Protein AF-A0A8S4R102-F1 (afdb_monomer_lite)

Foldseek 3Di:
DVVVCVVCPDPVVVVVCCVPVCVVPPCAPDPVSNVVVQVVCVVVVHHDDDDDDDDDPDDPVVVVVVVD

Secondary structure (DSSP, 8-state):
-HHHHHHH-HHHHHHHHHHTHHHHH-S-SSTTTTHHHHHHHHHTT--------PPP---HHHHHHHT-

InterPro domains:
  IPR015659 Proline oxidase family [PTHR13914] (1-65)

Radius of gyration: 16.03 Å; chains: 1; bounding box: 41×18×40 Å

Structure (mmCIF, N/CA/C/O backbone):
data_AF-A0A8S4R102-F1
#
_entry.id   AF-A0A8S4R102-F1
#
loop_
_atom_site.group_PDB
_atom_site.id
_atom_site.type_symbol
_atom_site.label_atom_id
_atom_site.label_alt_id
_atom_site.label_comp_id
_atom_site.label_asym_id
_atom_site.label_entity_id
_atom_site.label_seq_id
_atom_site.pdbx_PDB_ins_code
_atom_site.Cartn_x
_atom_site.Cartn_y
_atom_site.Cartn_z
_atom_site.occupancy
_atom_site.B_iso_or_equiv
_atom_site.auth_seq_id
_atom_site.auth_comp_id
_atom_site.auth_asym_id
_atom_site.auth_atom_id
_atom_site.pdbx_PDB_model_num
ATOM 1 N N . MET A 1 1 ? 8.291 -7.949 -13.005 1.00 73.12 1 MET A N 1
ATOM 2 C CA . MET A 1 1 ? 7.062 -8.109 -13.831 1.00 73.12 1 MET A CA 1
ATOM 3 C C . MET A 1 1 ? 7.009 -7.175 -15.056 1.00 73.12 1 MET A C 1
ATOM 5 O O . MET A 1 1 ? 5.965 -6.616 -15.382 1.00 73.12 1 MET A O 1
ATOM 9 N N . LYS A 1 2 ? 8.114 -7.029 -15.805 1.00 84.69 2 LYS A N 1
ATOM 10 C CA . LYS A 1 2 ? 8.198 -6.075 -16.930 1.00 84.69 2 LYS A CA 1
ATOM 11 C C . LYS A 1 2 ? 7.287 -6.449 -18.107 1.00 84.69 2 LYS A C 1
ATOM 13 O O . LYS A 1 2 ? 6.656 -5.575 -18.687 1.00 84.69 2 LYS A O 1
ATOM 18 N N . ARG A 1 3 ? 7.167 -7.750 -18.404 1.00 92.44 3 ARG A N 1
ATOM 19 C CA . ARG A 1 3 ? 6.295 -8.279 -19.469 1.00 92.44 3 ARG A CA 1
ATOM 20 C C . ARG A 1 3 ? 4.813 -8.033 -19.180 1.00 92.44 3 ARG A C 1
ATOM 22 O O . ARG A 1 3 ? 4.112 -7.551 -20.056 1.00 92.44 3 ARG A O 1
ATOM 29 N N . LEU A 1 4 ? 4.364 -8.280 -17.946 1.00 90.88 4 LEU A N 1
ATOM 30 C CA . LEU A 1 4 ? 2.978 -8.019 -17.544 1.00 90.88 4 LEU A CA 1
ATOM 31 C C . LEU A 1 4 ? 2.628 -6.540 -17.737 1.00 90.88 4 LEU A C 1
ATOM 33 O O . LEU A 1 4 ? 1.667 -6.235 -18.430 1.00 90.88 4 LEU A O 1
ATOM 37 N N . ARG A 1 5 ? 3.465 -5.633 -17.217 1.00 94.19 5 ARG A N 1
ATOM 38 C CA . ARG A 1 5 ? 3.318 -4.179 -17.388 1.00 94.19 5 ARG A CA 1
ATOM 39 C C . ARG A 1 5 ? 3.250 -3.752 -18.859 1.00 94.19 5 ARG A C 1
ATOM 41 O O . ARG A 1 5 ? 2.456 -2.883 -19.197 1.00 94.19 5 ARG A O 1
ATOM 48 N N . GLN A 1 6 ? 4.070 -4.351 -19.725 1.00 95.25 6 GLN A N 1
ATOM 49 C CA . GLN A 1 6 ? 4.056 -4.076 -21.169 1.00 95.25 6 GLN A CA 1
ATOM 50 C C . GLN A 1 6 ? 2.759 -4.538 -21.846 1.00 95.25 6 GLN A C 1
ATOM 52 O O . GLN A 1 6 ? 2.309 -3.882 -22.776 1.00 95.25 6 GLN A O 1
ATOM 57 N N . VAL A 1 7 ? 2.166 -5.640 -21.379 1.00 96.31 7 VAL A N 1
ATOM 58 C CA . VAL A 1 7 ? 0.941 -6.217 -21.955 1.00 96.31 7 VAL A CA 1
ATOM 59 C C . VAL A 1 7 ? -0.312 -5.486 -21.472 1.00 96.31 7 VAL A C 1
ATOM 61 O O . VAL A 1 7 ? -1.162 -5.138 -22.281 1.00 96.31 7 VAL A O 1
ATOM 64 N N . VAL A 1 8 ? -0.435 -5.240 -20.164 1.00 94.88 8 VAL A N 1
ATOM 65 C CA . VAL A 1 8 ? -1.650 -4.643 -19.570 1.00 94.88 8 VAL A CA 1
ATOM 66 C C . VAL A 1 8 ? -1.602 -3.112 -19.509 1.00 94.88 8 VAL A C 1
ATOM 68 O O . VAL A 1 8 ? -2.610 -2.466 -19.237 1.00 94.88 8 VAL A O 1
ATOM 71 N N . GLY A 1 9 ? -0.436 -2.517 -19.765 1.00 96.75 9 GLY A N 1
ATOM 72 C CA . GLY A 1 9 ? -0.197 -1.082 -19.635 1.00 96.75 9 GLY A CA 1
ATOM 73 C C . GLY A 1 9 ? -0.011 -0.624 -18.184 1.00 96.75 9 GLY A C 1
ATOM 74 O O . GLY A 1 9 ? -0.298 -1.345 -17.230 1.00 96.75 9 GLY A O 1
ATOM 75 N N . GLN A 1 10 ? 0.475 0.611 -18.008 1.00 95.06 10 GLN A N 1
ATOM 76 C CA . GLN A 1 10 ? 0.858 1.148 -16.693 1.00 95.06 10 GLN A CA 1
ATOM 77 C C . GLN A 1 10 ? -0.299 1.171 -15.690 1.00 95.06 10 GLN A C 1
ATOM 79 O O . GLN A 1 10 ? -0.166 0.650 -14.589 1.00 95.06 10 GLN A O 1
ATOM 84 N N . ARG A 1 11 ? -1.434 1.767 -16.069 1.00 96.31 11 ARG A N 1
ATOM 85 C CA . ARG A 1 11 ? -2.554 1.999 -15.145 1.00 96.31 11 ARG A CA 1
ATOM 86 C C . ARG A 1 11 ? -3.148 0.697 -14.619 1.00 96.31 11 ARG A C 1
ATOM 88 O O . ARG A 1 11 ? -3.361 0.554 -13.422 1.00 96.31 11 ARG A O 1
ATOM 95 N N . LEU A 1 12 ? -3.399 -0.262 -15.510 1.00 96.50 12 LEU A N 1
ATOM 96 C CA . LEU A 1 12 ? -3.953 -1.551 -15.106 1.00 96.50 12 LEU A CA 1
ATOM 97 C C . LEU A 1 12 ? -2.931 -2.356 -14.299 1.00 96.50 12 LEU A C 1
ATOM 99 O O . LEU A 1 12 ? -3.299 -2.998 -13.321 1.00 96.50 12 LEU A O 1
ATOM 103 N N . PHE A 1 13 ? -1.648 -2.267 -14.653 1.00 96.31 13 PHE A N 1
ATOM 104 C CA . PHE A 1 13 ? -0.583 -2.875 -13.867 1.00 96.31 13 PHE A CA 1
ATOM 105 C C . PHE A 1 13 ? -0.560 -2.334 -12.431 1.00 96.31 13 PHE A C 1
ATOM 107 O O . PHE A 1 13 ? -0.552 -3.126 -11.496 1.00 96.31 13 PHE A O 1
ATOM 114 N N . GLU A 1 14 ? -0.619 -1.013 -12.237 1.00 94.56 14 GLU A N 1
ATOM 115 C CA . GLU A 1 14 ? -0.677 -0.395 -10.903 1.00 94.56 14 GLU A CA 1
ATOM 116 C C . GLU A 1 14 ? -1.884 -0.874 -10.092 1.00 94.56 14 GLU A C 1
ATOM 118 O O . GLU A 1 14 ? -1.738 -1.219 -8.921 1.00 94.56 14 GLU A O 1
ATOM 123 N N . VAL A 1 15 ? -3.067 -0.945 -10.711 1.00 95.56 15 VAL A N 1
ATOM 124 C CA . VAL A 1 15 ? -4.281 -1.452 -10.051 1.00 95.56 15 VAL A CA 1
ATOM 125 C C . VAL A 1 15 ? -4.107 -2.912 -9.631 1.00 95.56 15 VAL A C 1
ATOM 127 O O . VAL A 1 15 ? -4.396 -3.252 -8.485 1.00 95.56 15 VAL A O 1
ATOM 130 N N . ILE A 1 16 ? -3.585 -3.766 -10.519 1.00 95.69 16 ILE A N 1
ATOM 131 C CA . ILE A 1 16 ? -3.313 -5.179 -10.215 1.00 95.69 16 ILE A CA 1
ATOM 132 C C . ILE A 1 16 ? -2.318 -5.296 -9.059 1.00 95.69 16 ILE A C 1
ATOM 134 O O . ILE A 1 16 ? -2.542 -6.076 -8.135 1.00 95.69 16 ILE A O 1
ATOM 138 N N . MET A 1 17 ? -1.240 -4.509 -9.072 1.00 95.19 17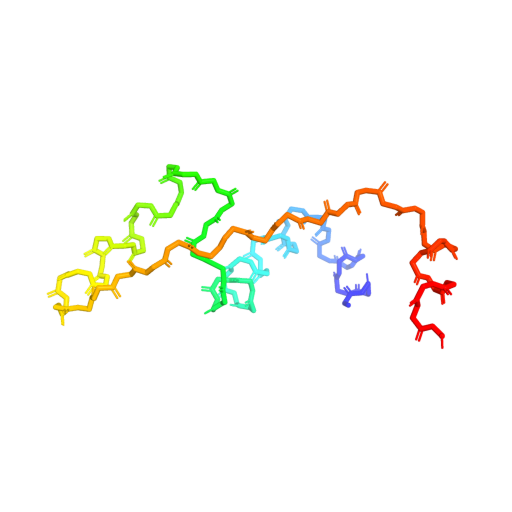 MET A N 1
ATOM 139 C CA . MET A 1 17 ? -0.243 -4.520 -8.003 1.00 95.19 17 MET A CA 1
ATOM 140 C C . MET A 1 17 ? -0.857 -4.119 -6.661 1.00 95.19 17 MET A C 1
ATOM 142 O O . MET A 1 17 ? -0.681 -4.843 -5.680 1.00 95.19 17 MET A O 1
ATOM 146 N N . LYS A 1 18 ? -1.622 -3.018 -6.624 1.00 94.12 18 LYS A N 1
ATOM 147 C CA . LYS A 1 18 ? -2.315 -2.528 -5.419 1.00 94.12 18 LYS A CA 1
ATOM 148 C C . LYS A 1 18 ? -3.326 -3.532 -4.871 1.00 94.12 18 LYS A C 1
ATOM 150 O O . LYS A 1 18 ? -3.453 -3.644 -3.661 1.00 94.12 18 LYS A O 1
ATOM 155 N N . ALA A 1 19 ? -4.000 -4.285 -5.738 1.00 94.56 19 ALA A N 1
ATOM 156 C CA . ALA A 1 19 ? -4.949 -5.321 -5.335 1.00 94.56 19 ALA A CA 1
ATOM 157 C C . ALA A 1 19 ? -4.288 -6.643 -4.896 1.00 94.56 19 ALA A C 1
ATOM 159 O O . ALA A 1 19 ? -4.979 -7.526 -4.395 1.00 94.56 19 ALA A O 1
ATOM 160 N N . THR A 1 20 ? -2.978 -6.810 -5.109 1.00 95.06 20 THR A N 1
ATOM 161 C CA . THR A 1 20 ? -2.254 -8.060 -4.834 1.00 95.06 20 THR A CA 1
ATOM 162 C C . THR A 1 20 ? -1.045 -7.812 -3.931 1.00 95.06 20 THR A C 1
ATOM 164 O O . THR A 1 20 ? -1.204 -7.512 -2.751 1.00 95.06 20 THR A O 1
ATOM 167 N N . PHE A 1 21 ? 0.170 -7.930 -4.471 1.00 92.00 21 PHE A N 1
ATOM 168 C CA . PHE A 1 21 ? 1.419 -7.901 -3.717 1.00 92.00 21 PHE A CA 1
ATOM 169 C C . PHE A 1 21 ? 1.617 -6.587 -2.970 1.00 92.00 21 PHE A C 1
ATOM 171 O O . PHE A 1 21 ? 1.957 -6.606 -1.794 1.00 92.00 21 PHE A O 1
ATOM 178 N N . TYR A 1 22 ? 1.380 -5.448 -3.626 1.00 92.88 22 TYR A N 1
ATOM 179 C CA . TYR A 1 22 ? 1.584 -4.153 -2.984 1.00 92.88 22 TYR A CA 1
ATOM 180 C C . TYR A 1 22 ? 0.615 -3.976 -1.811 1.00 92.88 22 TYR A C 1
ATOM 182 O O . TYR A 1 22 ? 1.058 -3.682 -0.710 1.00 92.88 22 TYR A O 1
ATOM 190 N N . GLY A 1 23 ? -0.683 -4.232 -2.006 1.00 93.50 23 GLY A N 1
ATOM 191 C CA . GLY A 1 23 ? -1.689 -4.075 -0.947 1.00 93.50 23 GLY A 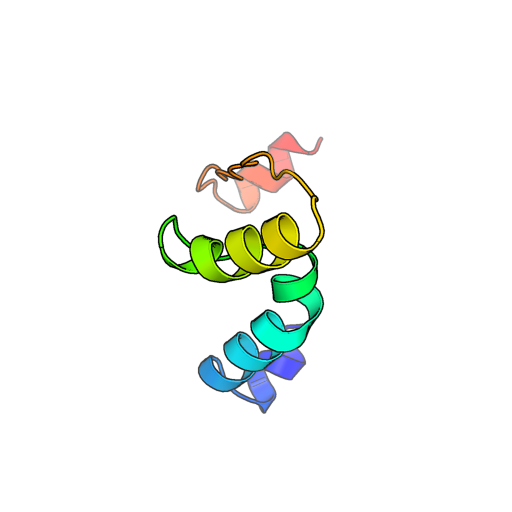CA 1
ATOM 192 C C . GLY A 1 23 ? -1.564 -5.071 0.210 1.00 93.50 23 GLY A C 1
ATOM 193 O O . GLY A 1 23 ? -2.103 -4.822 1.286 1.00 93.50 23 GLY A O 1
ATOM 194 N N . GLN A 1 24 ? -0.847 -6.182 0.013 1.00 94.62 24 GLN A N 1
ATOM 195 C CA . GLN A 1 24 ? -0.557 -7.139 1.080 1.00 94.62 24 GLN A CA 1
ATOM 196 C C . GLN A 1 24 ? 0.469 -6.599 2.085 1.00 94.62 24 GLN A C 1
ATOM 198 O O . GLN A 1 24 ? 0.354 -6.882 3.277 1.00 94.62 24 GLN A O 1
ATOM 203 N N . PHE A 1 25 ? 1.469 -5.849 1.613 1.00 93.56 25 PHE A N 1
ATOM 204 C CA . PHE A 1 25 ? 2.593 -5.391 2.438 1.00 93.56 25 PHE A CA 1
ATOM 205 C C . PHE A 1 25 ? 2.561 -3.890 2.733 1.00 93.56 25 PHE A C 1
ATOM 207 O O . PHE A 1 25 ? 3.072 -3.460 3.762 1.00 93.56 25 PHE A O 1
ATOM 214 N N . VAL A 1 26 ? 1.940 -3.093 1.866 1.00 94.44 26 VAL A N 1
ATOM 215 C CA . VAL A 1 26 ? 1.909 -1.635 1.969 1.00 94.44 26 VAL A CA 1
ATOM 216 C C . VAL A 1 26 ? 0.486 -1.174 2.253 1.00 94.44 26 VAL A C 1
ATOM 218 O O . VAL A 1 26 ? -0.433 -1.389 1.464 1.00 94.44 26 VAL A O 1
ATOM 221 N N . ALA A 1 27 ? 0.299 -0.506 3.393 1.00 95.00 27 ALA A N 1
ATOM 222 C CA . ALA A 1 27 ? -1.018 -0.064 3.850 1.00 95.00 27 ALA A CA 1
ATOM 223 C C . ALA A 1 27 ? -1.621 1.074 3.003 1.00 95.00 27 ALA A C 1
ATOM 225 O O . ALA A 1 27 ? -2.834 1.288 3.055 1.00 95.00 27 ALA A O 1
ATOM 226 N N . GLY A 1 28 ? -0.786 1.815 2.266 1.00 93.69 28 GLY A N 1
ATOM 227 C CA . GLY A 1 28 ? -1.158 2.969 1.451 1.00 93.69 28 GLY A CA 1
ATOM 228 C C . GLY A 1 28 ? 0.063 3.804 1.055 1.00 93.69 28 GLY A C 1
ATOM 229 O O . GLY A 1 28 ? 1.095 3.750 1.712 1.00 93.69 28 GLY A O 1
ATOM 230 N N . GLU A 1 29 ? -0.068 4.580 -0.021 1.00 91.56 29 GLU A N 1
ATOM 231 C CA . GLU A 1 29 ? 1.029 5.392 -0.588 1.00 91.56 29 GLU A CA 1
ATOM 232 C C . GLU A 1 29 ? 1.316 6.668 0.217 1.00 91.56 29 GLU A C 1
ATOM 234 O O . GLU A 1 29 ? 2.361 7.287 0.057 1.00 91.56 29 GLU A O 1
ATOM 239 N N . ASP A 1 30 ? 0.358 7.102 1.035 1.00 93.00 30 ASP A N 1
ATOM 240 C CA . ASP A 1 30 ? 0.427 8.351 1.779 1.00 93.00 30 ASP A CA 1
ATOM 241 C C . ASP A 1 30 ? -0.409 8.277 3.064 1.00 93.00 30 ASP A C 1
ATOM 243 O O . ASP A 1 30 ? -1.202 7.354 3.282 1.00 93.00 30 ASP A O 1
ATOM 247 N N . GLN A 1 31 ? -0.254 9.293 3.913 1.00 92.81 31 GLN A N 1
ATOM 248 C CA . GLN A 1 31 ? -0.902 9.370 5.224 1.00 92.81 31 GLN A CA 1
ATOM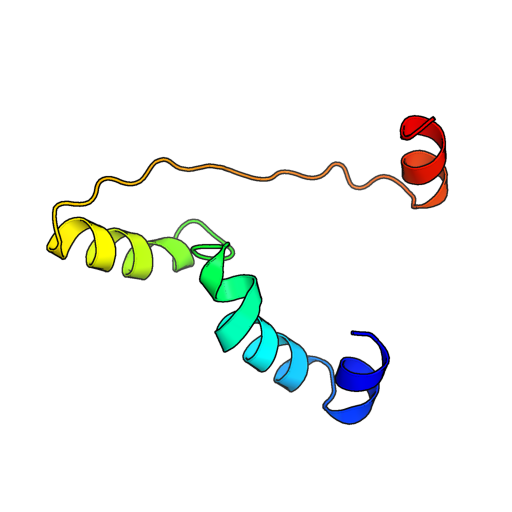 249 C C . GLN A 1 31 ? -2.437 9.313 5.170 1.00 92.81 31 GLN A C 1
ATOM 251 O O . GLN A 1 31 ? -3.070 8.913 6.146 1.00 92.81 31 GLN A O 1
ATOM 256 N N . ASN A 1 32 ? -3.063 9.725 4.066 1.00 95.88 32 ASN A N 1
ATOM 257 C CA . ASN A 1 32 ? -4.516 9.664 3.934 1.00 95.88 32 ASN A CA 1
ATOM 258 C C . ASN A 1 32 ? -4.964 8.282 3.466 1.00 95.88 32 ASN A C 1
ATOM 260 O O . ASN A 1 32 ? -5.932 7.743 4.003 1.00 95.88 32 ASN A O 1
ATOM 264 N N . LYS A 1 33 ? -4.240 7.681 2.518 1.00 94.88 33 LYS A N 1
ATOM 265 C CA . LYS A 1 33 ? -4.567 6.361 1.965 1.00 94.88 33 LYS A CA 1
ATOM 266 C C . LYS A 1 33 ? -4.360 5.210 2.945 1.00 94.88 33 LYS A C 1
ATOM 268 O O . LYS A 1 33 ? -5.019 4.191 2.786 1.00 94.88 33 LYS A O 1
ATOM 273 N N . ILE A 1 34 ? -3.518 5.366 3.971 1.00 95.88 34 ILE A N 1
ATOM 274 C CA . ILE A 1 34 ? -3.357 4.339 5.019 1.00 95.88 34 ILE A CA 1
ATOM 275 C C . ILE A 1 34 ? -4.540 4.276 6.003 1.00 95.88 34 ILE A C 1
ATOM 277 O O . ILE A 1 34 ? -4.724 3.254 6.667 1.00 95.88 34 ILE A O 1
ATOM 281 N N . LYS A 1 35 ? -5.354 5.340 6.116 1.00 96.38 35 LYS A N 1
ATOM 282 C CA . LYS A 1 35 ? -6.417 5.450 7.138 1.00 96.38 35 LYS A CA 1
ATOM 283 C C . LYS A 1 35 ? -7.430 4.297 7.095 1.00 96.38 35 LYS A C 1
ATOM 285 O O . LYS A 1 35 ? -7.627 3.694 8.149 1.00 96.38 35 LYS A O 1
ATOM 290 N N . PRO A 1 36 ? -7.996 3.903 5.934 1.00 96.25 36 PRO A N 1
ATOM 291 C CA . PRO A 1 36 ? -8.968 2.808 5.884 1.00 96.25 36 PRO A CA 1
ATOM 292 C C . PRO A 1 36 ? -8.380 1.476 6.366 1.00 96.25 36 PRO A C 1
ATOM 294 O O . PRO A 1 36 ? -9.043 0.707 7.063 1.00 96.25 36 PRO A O 1
ATOM 297 N N . THR A 1 37 ? -7.111 1.208 6.041 1.00 96.00 37 THR A N 1
ATOM 298 C CA . THR A 1 37 ? -6.399 0.006 6.495 1.00 96.00 37 THR A CA 1
ATOM 299 C C . THR A 1 37 ? -6.233 0.011 8.014 1.00 96.00 37 THR A C 1
ATOM 301 O O . THR A 1 37 ? -6.527 -0.994 8.663 1.00 96.00 37 THR A O 1
ATOM 304 N N . ILE A 1 38 ? -5.824 1.145 8.594 1.00 96.75 38 ILE A N 1
ATOM 305 C CA . ILE A 1 38 ? -5.656 1.308 10.046 1.00 96.75 38 ILE A CA 1
ATOM 306 C C . ILE A 1 38 ? -6.995 1.177 10.776 1.00 96.75 38 ILE A C 1
ATOM 308 O O . ILE A 1 38 ? -7.071 0.498 11.798 1.00 96.75 38 ILE A O 1
ATOM 312 N N . GLU A 1 39 ? -8.053 1.807 10.269 1.00 97.44 39 GLU A N 1
ATOM 313 C CA . GLU A 1 39 ? -9.398 1.733 10.850 1.00 97.44 39 GLU A CA 1
ATOM 314 C C . GLU A 1 39 ? -9.931 0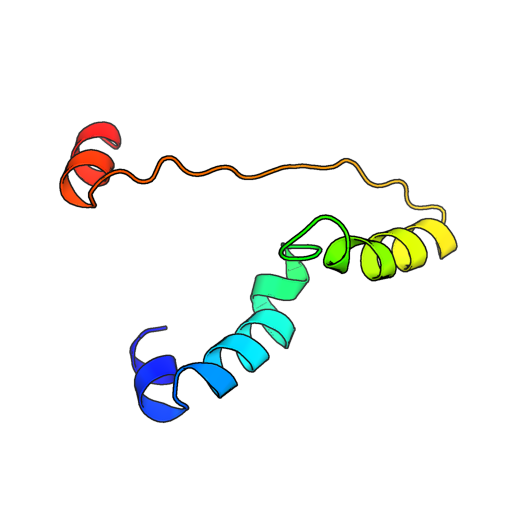.299 10.834 1.00 97.44 39 GLU A C 1
ATOM 316 O O . GLU A 1 39 ? -10.428 -0.186 11.854 1.00 97.44 39 GLU A O 1
ATOM 321 N N . ARG A 1 40 ? -9.735 -0.420 9.719 1.00 97.12 40 ARG A N 1
ATOM 322 C CA . ARG A 1 40 ? -10.073 -1.842 9.617 1.00 97.12 40 ARG A CA 1
ATOM 323 C C . ARG A 1 40 ? -9.323 -2.665 10.659 1.00 97.12 40 ARG A C 1
ATOM 325 O O . ARG A 1 40 ? -9.962 -3.389 11.412 1.00 97.12 40 ARG A O 1
ATOM 332 N N . LEU A 1 41 ? -7.998 -2.547 10.750 1.00 97.06 41 LEU A N 1
ATOM 333 C CA . LEU A 1 41 ? -7.205 -3.287 11.743 1.00 97.06 41 LEU A CA 1
ATOM 334 C C . LEU A 1 41 ? -7.634 -2.957 13.181 1.00 97.06 41 LEU A C 1
ATOM 336 O O . LEU A 1 41 ? -7.827 -3.860 13.996 1.00 97.06 41 LEU A O 1
ATOM 340 N N . ARG A 1 42 ? -7.890 -1.677 13.465 1.00 97.06 42 ARG A N 1
ATOM 341 C CA . ARG A 1 42 ? -8.362 -1.211 14.773 1.00 97.06 42 ARG A CA 1
ATOM 342 C C . ARG A 1 42 ? -9.721 -1.797 15.145 1.00 97.06 42 ARG A C 1
ATOM 344 O O . ARG A 1 42 ? -9.921 -2.114 16.315 1.00 97.06 42 ARG A O 1
ATOM 351 N N . SER A 1 43 ? -10.626 -1.985 14.180 1.00 98.12 43 SER A N 1
ATOM 352 C CA . SER A 1 43 ? -11.926 -2.636 14.418 1.00 98.12 43 SER A CA 1
ATOM 353 C C . SER A 1 43 ? -11.797 -4.087 14.902 1.00 98.12 43 SER A C 1
ATOM 355 O O . SER A 1 43 ? -12.667 -4.569 15.620 1.00 98.12 43 SER A O 1
ATOM 357 N N . PHE A 1 44 ? -10.672 -4.749 14.603 1.00 98.06 44 PHE A N 1
ATOM 358 C CA . PHE A 1 44 ? -10.318 -6.076 15.119 1.00 98.06 44 PHE A CA 1
ATOM 359 C C . PHE A 1 44 ? -9.443 -6.025 16.386 1.00 98.06 44 PHE A C 1
ATOM 361 O O . PHE A 1 44 ? -8.901 -7.045 16.803 1.00 98.06 44 PHE A O 1
ATOM 368 N N . GLY A 1 45 ? -9.256 -4.849 16.995 1.00 97.94 45 GLY A N 1
ATOM 369 C CA . GLY A 1 45 ? -8.387 -4.660 18.161 1.00 97.94 45 GLY A CA 1
ATOM 370 C C . GLY A 1 45 ? -6.887 -4.685 17.845 1.00 97.94 45 GLY A C 1
ATOM 371 O O . GLY A 1 45 ? -6.067 -4.671 18.764 1.00 97.94 45 GLY A O 1
ATOM 372 N N . VAL A 1 46 ? -6.507 -4.692 16.563 1.00 98.00 46 VAL A N 1
ATOM 373 C CA . VAL A 1 46 ? -5.107 -4.711 16.126 1.00 98.00 46 VAL A CA 1
ATOM 374 C C . VAL A 1 46 ? -4.570 -3.282 16.073 1.00 98.00 46 VAL A C 1
ATOM 376 O O . VAL A 1 46 ? -5.121 -2.411 15.398 1.00 98.00 46 VAL A O 1
ATOM 379 N N . LYS A 1 47 ? -3.475 -3.030 16.796 1.00 95.56 47 LYS A N 1
ATOM 380 C CA . LYS A 1 47 ? -2.745 -1.756 16.746 1.00 95.56 47 LYS A CA 1
ATOM 381 C C . LYS A 1 47 ? -1.761 -1.767 15.575 1.00 95.56 47 LYS A C 1
ATOM 383 O O . LYS A 1 47 ? -1.199 -2.807 15.250 1.00 95.56 47 LYS A O 1
ATOM 388 N N . SER A 1 48 ? -1.537 -0.604 14.974 1.00 94.56 48 SER A N 1
ATOM 389 C CA . SER A 1 48 ? -0.606 -0.426 13.854 1.00 94.56 48 SER A CA 1
ATOM 390 C C . SER A 1 48 ? 0.571 0.448 14.278 1.00 94.56 48 SER A C 1
ATOM 392 O O . SER A 1 48 ? 0.387 1.401 15.036 1.00 94.56 48 SER A O 1
ATOM 394 N N . ILE A 1 49 ? 1.759 0.136 13.763 1.00 94.56 49 ILE A N 1
ATOM 395 C CA . ILE A 1 49 ? 2.960 0.976 13.840 1.00 94.56 49 ILE A CA 1
ATOM 396 C C . ILE A 1 49 ? 3.225 1.491 12.425 1.00 94.56 49 ILE A C 1
ATOM 398 O O . ILE A 1 49 ? 3.056 0.742 11.464 1.00 94.56 49 ILE A O 1
ATOM 402 N N . LEU A 1 50 ? 3.580 2.770 12.294 1.00 92.06 50 LEU A N 1
ATOM 4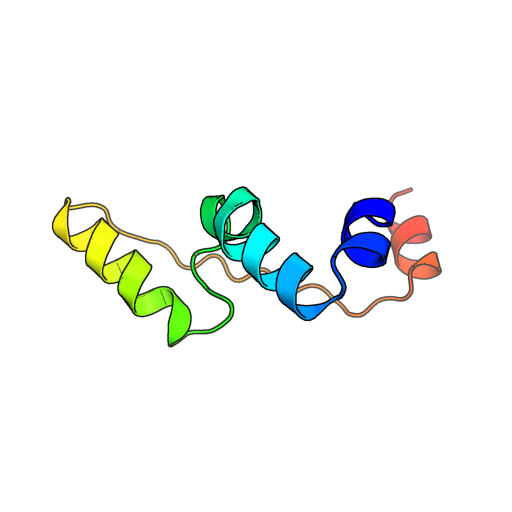03 C CA . LEU A 1 50 ? 3.965 3.335 11.005 1.00 92.06 50 LEU A CA 1
ATOM 404 C C . LEU A 1 50 ? 5.422 2.974 10.722 1.00 92.06 50 LEU A C 1
ATOM 406 O O . LEU A 1 50 ? 6.314 3.448 11.421 1.00 92.06 50 LEU A O 1
ATOM 410 N N . ASP A 1 51 ? 5.630 2.169 9.688 1.00 92.69 51 ASP A N 1
ATOM 411 C CA . ASP A 1 51 ? 6.938 1.924 9.092 1.00 92.69 51 ASP A CA 1
ATOM 412 C C . ASP A 1 51 ? 7.013 2.702 7.773 1.00 92.69 51 ASP A C 1
ATOM 414 O O . ASP A 1 51 ? 6.318 2.382 6.807 1.00 92.69 51 ASP A O 1
ATOM 418 N N . TYR A 1 52 ? 7.752 3.813 7.778 1.00 89.75 52 TYR A N 1
ATOM 419 C CA . TYR A 1 52 ? 7.901 4.683 6.615 1.00 89.75 52 TYR A CA 1
ATOM 420 C C . TYR A 1 52 ? 9.172 4.302 5.862 1.00 89.75 52 TYR A C 1
ATOM 422 O O . TYR A 1 52 ? 10.276 4.685 6.250 1.00 89.75 52 TYR A O 1
ATOM 430 N N . SER A 1 53 ? 9.002 3.554 4.775 1.00 81.69 53 SER A N 1
ATOM 431 C CA . SER A 1 53 ? 10.090 3.192 3.871 1.00 81.69 53 SER A CA 1
ATOM 432 C C . SER A 1 53 ? 10.433 4.389 2.985 1.00 81.69 53 SER A C 1
ATOM 434 O O . SER A 1 53 ? 9.760 4.652 1.989 1.00 81.69 53 SER A O 1
ATOM 436 N N . VAL A 1 54 ? 11.458 5.143 3.381 1.00 80.56 54 VAL A N 1
ATOM 437 C CA . VAL A 1 54 ? 12.096 6.138 2.517 1.00 80.56 54 VAL A CA 1
ATOM 438 C C . VAL A 1 54 ? 13.280 5.480 1.825 1.00 80.56 54 VAL A C 1
ATOM 440 O O . VAL A 1 54 ? 14.167 4.940 2.482 1.00 80.56 54 VAL A O 1
ATOM 443 N N . GLU A 1 55 ? 13.277 5.503 0.500 1.00 75.56 55 GLU A N 1
ATOM 444 C CA . GLU A 1 55 ? 14.430 5.105 -0.301 1.00 75.56 55 GLU A CA 1
ATOM 445 C C . GLU A 1 55 ? 15.201 6.374 -0.685 1.00 75.56 55 GLU A C 1
ATOM 447 O O . GLU A 1 55 ? 14.599 7.412 -0.971 1.00 75.56 55 GLU A O 1
ATOM 452 N N . GLU A 1 56 ? 16.534 6.324 -0.642 1.00 73.50 56 GLU A N 1
ATOM 453 C CA . GLU A 1 56 ? 17.342 7.362 -1.283 1.00 73.50 56 GLU A CA 1
ATOM 454 C C . GLU A 1 56 ? 17.199 7.196 -2.801 1.00 73.50 56 GLU A C 1
ATOM 456 O O . GLU A 1 56 ? 17.393 6.094 -3.316 1.00 73.50 56 GLU A O 1
ATOM 461 N N . ASP A 1 57 ? 16.898 8.278 -3.526 1.00 73.19 57 ASP A N 1
ATOM 462 C CA . ASP A 1 57 ? 16.930 8.298 -4.995 1.00 73.19 57 ASP A CA 1
ATOM 463 C C . ASP A 1 57 ? 18.393 8.225 -5.481 1.00 73.19 57 ASP A C 1
ATOM 465 O O . ASP A 1 57 ? 18.978 9.210 -5.933 1.00 73.19 57 ASP A O 1
ATOM 469 N N . ILE A 1 58 ? 19.018 7.057 -5.343 1.00 80.88 58 ILE A N 1
ATOM 470 C CA . ILE A 1 58 ? 20.358 6.776 -5.860 1.00 80.88 58 ILE A CA 1
ATOM 471 C C . ILE A 1 58 ? 20.271 6.155 -7.252 1.00 80.88 58 ILE A C 1
ATOM 473 O O . ILE A 1 58 ? 19.311 5.469 -7.609 1.00 80.88 58 ILE A O 1
ATOM 477 N N . SER A 1 59 ? 21.291 6.402 -8.076 1.00 82.69 59 SER A N 1
ATOM 478 C CA . SER A 1 59 ? 21.369 5.757 -9.388 1.00 82.69 59 SER A CA 1
ATOM 479 C C . SER A 1 59 ? 21.512 4.238 -9.236 1.00 82.69 59 SER A C 1
ATOM 481 O O . SER A 1 59 ? 22.092 3.760 -8.263 1.00 82.69 59 SER A O 1
ATOM 483 N N . GLN A 1 60 ? 21.033 3.468 -10.219 1.00 78.94 60 GLN A N 1
ATOM 484 C CA . GLN A 1 60 ? 21.165 2.005 -10.204 1.00 78.94 60 GLN A CA 1
ATOM 485 C C . GLN A 1 60 ? 22.634 1.564 -10.046 1.00 78.94 60 GLN A C 1
ATOM 487 O O . GLN A 1 60 ? 22.919 0.639 -9.296 1.00 78.94 60 GLN A O 1
ATOM 492 N N . GLU A 1 61 ? 23.568 2.266 -10.694 1.00 81.69 61 GLU A N 1
ATOM 493 C CA . GLU A 1 61 ? 25.005 1.983 -10.581 1.00 81.69 61 GLU A CA 1
ATOM 494 C C . GLU A 1 61 ? 25.538 2.225 -9.157 1.00 81.69 61 GLU A C 1
ATOM 496 O O . GLU A 1 61 ? 26.423 1.518 -8.681 1.00 81.69 61 GLU A O 1
ATOM 501 N N . GLU A 1 62 ? 25.006 3.231 -8.463 1.00 81.25 62 GLU A N 1
ATOM 502 C CA . GLU A 1 62 ? 25.377 3.542 -7.084 1.00 81.25 62 GLU A CA 1
ATOM 503 C C . GLU A 1 62 ? 24.759 2.557 -6.085 1.00 81.25 62 GLU A C 1
ATOM 505 O O . GLU A 1 62 ? 25.428 2.173 -5.127 1.00 81.25 62 GLU A O 1
ATOM 510 N N . ALA A 1 63 ? 23.533 2.091 -6.343 1.00 81.81 63 ALA A N 1
ATOM 511 C CA . ALA A 1 63 ? 22.908 1.018 -5.574 1.00 81.81 63 ALA A CA 1
ATOM 512 C C . ALA A 1 63 ? 23.720 -0.285 -5.675 1.00 81.81 63 ALA A C 1
ATOM 514 O O . ALA A 1 63 ? 24.108 -0.843 -4.652 1.00 81.81 63 ALA A O 1
ATOM 515 N N . GLU A 1 64 ? 24.077 -0.703 -6.895 1.00 83.31 64 GLU A N 1
ATOM 516 C CA . GLU A 1 64 ? 24.863 -1.922 -7.146 1.00 83.31 64 GLU A CA 1
ATOM 517 C C . GLU A 1 64 ? 26.261 -1.867 -6.498 1.00 83.31 64 GLU A C 1
ATOM 519 O O . GLU A 1 64 ? 26.759 -2.882 -6.018 1.00 83.31 64 GLU A O 1
ATOM 524 N N . LYS A 1 65 ? 26.896 -0.686 -6.428 1.00 84.06 65 LYS A N 1
ATOM 525 C CA . LYS A 1 65 ? 28.202 -0.506 -5.761 1.00 84.06 65 LYS A CA 1
ATOM 526 C C . LYS A 1 65 ? 28.141 -0.599 -4.236 1.00 84.06 65 LYS A C 1
ATOM 528 O O . LYS A 1 65 ? 29.144 -0.968 -3.636 1.00 84.06 65 LYS A O 1
ATOM 533 N N . ARG A 1 66 ? 27.022 -0.218 -3.609 1.00 80.19 66 ARG A N 1
ATOM 534 C CA . ARG A 1 66 ? 26.845 -0.252 -2.143 1.00 80.19 66 ARG A CA 1
ATOM 535 C C . ARG A 1 66 ? 26.410 -1.630 -1.624 1.00 80.19 66 ARG A C 1
ATOM 537 O O . ARG A 1 66 ? 26.499 -1.864 -0.424 1.00 80.19 66 ARG A O 1
ATOM 544 N N . GLU A 1 67 ? 25.938 -2.519 -2.500 1.00 76.75 67 GLU A N 1
ATOM 545 C CA . GLU A 1 67 ? 25.568 -3.905 -2.164 1.00 76.75 67 GLU A CA 1
ATOM 546 C C . GLU A 1 67 ? 26.773 -4.873 -2.065 1.00 76.75 67 GLU A C 1
ATOM 548 O O . GLU A 1 67 ? 26.578 -6.042 -1.725 1.00 76.75 67 GLU A O 1
ATOM 553 N N . VAL A 1 68 ? 28.005 -4.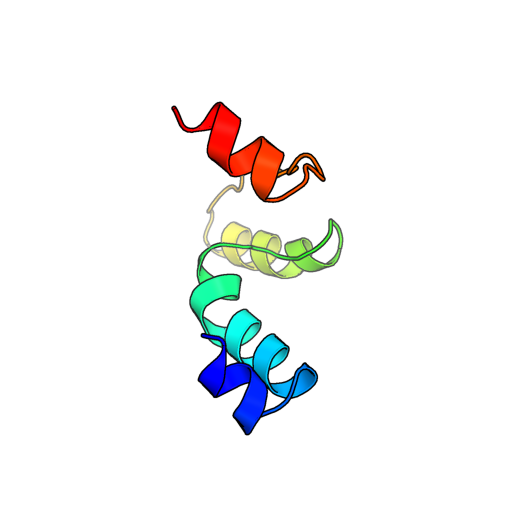403 -2.330 1.00 58.84 68 VAL A N 1
ATOM 554 C CA . VAL A 1 68 ? 29.274 -5.169 -2.272 1.00 58.84 68 VAL A CA 1
ATOM 555 C C . VAL A 1 68 ? 30.110 -4.760 -1.064 1.00 58.84 68 VAL A C 1
ATOM 557 O O . VAL A 1 68 ? 30.647 -5.673 -0.395 1.00 58.84 68 VAL A O 1
#

Organism: NCBI:txid348720

Sequence (68 aa):
MKRLRQVVGQRLFEVIMKATFYGQFVAGEDQNKIKPTIERLRSFGVKSILDYSVEEDISQEEAEKREV

pLDDT: mean 90.61, std 8.07, range [58.84, 98.12]